Protein AF-K0F7D2-F1 (afdb_monomer_lite)

Structure (mmCIF, N/CA/C/O backbone):
data_AF-K0F7D2-F1
#
_entry.id   AF-K0F7D2-F1
#
loop_
_atom_site.group_PDB
_atom_site.id
_atom_site.type_symbol
_atom_site.label_atom_id
_atom_site.label_alt_id
_atom_site.label_comp_id
_atom_site.label_asym_id
_atom_site.label_entity_id
_atom_site.label_seq_id
_atom_site.pdbx_PDB_ins_code
_atom_site.Cartn_x
_atom_site.Cartn_y
_atom_site.Cartn_z
_atom_site.occupancy
_atom_site.B_iso_or_equiv
_atom_site.auth_seq_id
_atom_site.auth_comp_id
_atom_site.auth_asym_id
_atom_site.auth_atom_id
_atom_site.pdbx_PDB_model_num
ATOM 1 N N . MET A 1 1 ? 16.247 -2.452 -35.187 1.00 58.56 1 MET A N 1
ATOM 2 C CA . MET A 1 1 ? 15.301 -3.563 -34.977 1.00 58.56 1 MET A CA 1
ATOM 3 C C . MET A 1 1 ? 15.734 -4.666 -35.923 1.00 58.56 1 MET A C 1
ATOM 5 O O . MET A 1 1 ? 15.647 -4.463 -37.127 1.00 58.56 1 MET A O 1
ATOM 9 N N . ILE A 1 2 ? 16.333 -5.736 -35.402 1.00 62.03 2 ILE A N 1
ATOM 10 C CA . ILE A 1 2 ? 16.759 -6.894 -36.198 1.00 62.03 2 ILE A CA 1
ATOM 11 C C . ILE A 1 2 ? 15.809 -8.028 -35.835 1.00 62.03 2 ILE A C 1
ATOM 13 O O . ILE A 1 2 ? 15.741 -8.419 -34.675 1.00 62.03 2 ILE A O 1
ATOM 17 N N . THR A 1 3 ? 15.028 -8.508 -36.796 1.00 57.94 3 THR A N 1
ATOM 18 C CA . THR A 1 3 ? 14.141 -9.654 -36.580 1.00 57.94 3 THR A CA 1
ATOM 19 C C . THR A 1 3 ? 14.919 -10.922 -36.918 1.00 57.94 3 THR A C 1
ATOM 21 O O . THR A 1 3 ? 15.292 -11.129 -38.071 1.00 57.94 3 THR A O 1
ATOM 24 N N . GLY A 1 4 ? 15.219 -11.733 -35.907 1.00 64.25 4 GLY A N 1
ATOM 25 C CA . GLY A 1 4 ? 15.845 -13.040 -36.053 1.00 64.25 4 GLY A CA 1
ATOM 26 C C . GLY A 1 4 ? 14.909 -14.058 -36.719 1.00 64.25 4 GLY A C 1
ATOM 27 O O . GLY A 1 4 ? 13.697 -13.831 -36.792 1.00 64.25 4 GLY A O 1
ATOM 28 N N . PRO A 1 5 ? 15.452 -15.193 -37.194 1.00 70.94 5 PRO A N 1
ATOM 29 C CA . PRO A 1 5 ? 14.708 -16.188 -37.974 1.00 70.94 5 PRO A CA 1
ATOM 30 C C . PRO A 1 5 ? 13.501 -16.789 -37.232 1.00 70.94 5 PRO A C 1
ATOM 32 O O . PRO A 1 5 ? 12.550 -17.217 -37.879 1.00 70.94 5 PRO A O 1
ATOM 35 N N . ASP A 1 6 ? 13.489 -16.725 -35.898 1.00 80.94 6 ASP A N 1
ATOM 36 C CA . ASP A 1 6 ? 12.403 -17.232 -35.047 1.00 80.94 6 ASP A CA 1
ATOM 37 C C . ASP A 1 6 ? 11.344 -16.163 -34.702 1.00 80.94 6 ASP A C 1
ATOM 39 O O . ASP A 1 6 ? 10.505 -16.359 -33.824 1.00 80.94 6 ASP A O 1
ATOM 43 N N . GLY A 1 7 ? 11.400 -14.987 -35.337 1.00 73.25 7 GLY A N 1
ATOM 44 C CA . GLY A 1 7 ? 10.537 -13.845 -35.012 1.00 73.25 7 GLY A CA 1
ATOM 45 C C . GLY A 1 7 ? 10.988 -13.045 -33.784 1.00 73.25 7 GLY A C 1
ATOM 46 O O . GLY A 1 7 ? 10.325 -12.079 -33.405 1.00 73.25 7 GLY A O 1
ATOM 47 N N . ALA A 1 8 ? 12.124 -13.402 -33.176 1.00 64.44 8 ALA A N 1
ATOM 48 C CA . ALA A 1 8 ? 12.722 -12.635 -32.090 1.00 64.44 8 ALA A CA 1
ATOM 49 C C . ALA A 1 8 ? 13.164 -11.257 -32.600 1.00 64.44 8 ALA A C 1
ATOM 51 O O . ALA A 1 8 ? 13.939 -11.158 -33.547 1.00 64.44 8 ALA A O 1
ATOM 52 N N . VAL A 1 9 ? 12.671 -10.185 -31.985 1.00 69.56 9 VAL A N 1
ATOM 53 C CA . VAL A 1 9 ? 13.058 -8.821 -32.344 1.00 69.56 9 VAL A CA 1
ATOM 54 C C . VAL A 1 9 ? 14.139 -8.329 -31.392 1.00 69.56 9 VAL A C 1
ATOM 56 O O . VAL A 1 9 ? 13.867 -8.043 -30.228 1.00 69.56 9 VAL A O 1
ATOM 59 N N . GLU A 1 10 ? 15.355 -8.168 -31.902 1.00 70.25 10 GLU A N 1
ATOM 60 C CA . GLU A 1 10 ? 16.447 -7.537 -31.173 1.00 70.25 10 GLU A CA 1
ATOM 61 C C . GLU A 1 10 ? 16.410 -6.017 -31.376 1.00 70.25 10 GLU A C 1
ATOM 63 O O . GLU A 1 10 ? 16.490 -5.476 -32.492 1.00 70.25 10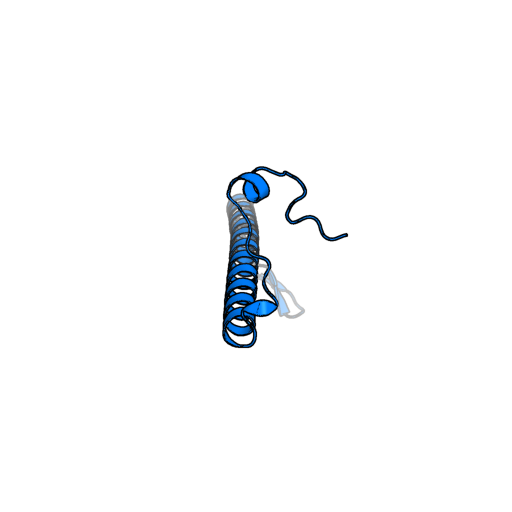 GLU A O 1
ATOM 68 N N . VAL A 1 11 ? 16.255 -5.307 -30.259 1.00 76.75 11 VAL A N 1
ATOM 69 C CA . VAL A 1 11 ? 16.327 -3.849 -30.193 1.00 76.75 11 VAL A CA 1
ATOM 70 C C . VAL A 1 11 ? 17.721 -3.484 -29.702 1.00 76.75 11 VAL A C 1
ATOM 72 O O . VAL A 1 11 ? 18.061 -3.707 -28.544 1.00 76.75 11 VAL A O 1
ATOM 75 N N . ILE A 1 12 ? 18.533 -2.929 -30.601 1.00 77.12 12 ILE A N 1
ATOM 76 C CA . ILE A 1 12 ? 19.850 -2.398 -30.257 1.00 77.12 12 ILE A CA 1
ATOM 77 C C . ILE A 1 12 ? 19.637 -0.989 -29.710 1.00 77.12 12 ILE A C 1
ATOM 79 O O . ILE A 1 12 ? 19.213 -0.097 -30.443 1.00 77.12 12 ILE A O 1
ATOM 83 N N . VAL A 1 13 ? 19.920 -0.817 -28.425 1.00 79.38 13 VAL A N 1
ATOM 84 C CA . VAL A 1 13 ? 19.969 0.474 -27.730 1.00 79.38 13 VAL A CA 1
ATOM 85 C C . VAL A 1 13 ? 21.399 0.738 -27.283 1.00 79.38 13 VAL A C 1
ATOM 87 O O . VAL A 1 13 ? 22.176 -0.204 -27.091 1.00 79.38 13 VAL A O 1
ATOM 90 N N . SER A 1 14 ? 21.769 2.004 -27.106 1.00 86.62 14 SER A N 1
ATOM 91 C CA . SER A 1 14 ? 23.057 2.306 -26.486 1.00 86.62 14 SER A CA 1
ATOM 92 C C . SER A 1 14 ? 23.083 1.792 -25.041 1.00 86.62 14 SER A C 1
ATOM 94 O O . SER A 1 14 ? 22.058 1.729 -24.356 1.00 86.62 14 SER A O 1
ATOM 96 N N . LEU A 1 15 ? 24.272 1.435 -24.545 1.00 89.44 15 LEU A N 1
ATOM 97 C CA . LEU A 1 15 ? 24.429 0.991 -23.157 1.00 89.44 15 LEU A CA 1
ATOM 98 C C . LEU A 1 15 ? 23.928 2.053 -22.163 1.00 89.44 15 LEU A C 1
ATOM 100 O O . LEU A 1 15 ? 23.328 1.703 -21.150 1.00 89.44 15 LEU A O 1
ATOM 104 N N . ALA A 1 16 ? 24.146 3.335 -22.471 1.00 92.19 16 ALA A N 1
ATOM 105 C CA . ALA A 1 16 ? 23.696 4.453 -21.649 1.00 92.19 16 ALA A CA 1
ATOM 106 C C . ALA A 1 16 ? 22.162 4.527 -21.569 1.00 92.19 16 ALA A C 1
ATOM 108 O O . ALA A 1 16 ? 21.617 4.595 -20.469 1.00 92.19 16 ALA A O 1
ATOM 109 N N . GLU A 1 17 ? 21.463 4.428 -22.705 1.00 91.06 17 GLU A N 1
ATOM 110 C CA . GLU A 1 17 ? 19.992 4.409 -22.739 1.00 91.06 17 GLU A CA 1
ATOM 111 C C . GLU A 1 17 ? 19.429 3.210 -21.969 1.00 91.06 17 GLU A C 1
ATOM 113 O O . GLU A 1 17 ? 18.488 3.357 -21.190 1.00 91.06 17 GLU A O 1
ATOM 118 N N . TYR A 1 18 ? 20.029 2.025 -22.128 1.00 91.12 18 TYR A N 1
ATOM 119 C CA . TYR A 1 18 ? 19.611 0.840 -21.379 1.00 91.12 18 TYR A CA 1
ATOM 120 C C . TYR A 1 18 ? 19.781 1.021 -19.864 1.00 91.12 18 TYR A C 1
ATOM 122 O O . TYR A 1 18 ? 18.894 0.662 -19.086 1.00 91.12 18 TYR A O 1
ATOM 130 N N . GLN A 1 19 ? 20.913 1.582 -19.431 1.00 93.94 19 GLN A N 1
ATOM 131 C CA . GLN A 1 19 ? 21.177 1.836 -18.015 1.00 93.94 19 GLN A CA 1
ATOM 132 C C . GLN A 1 19 ? 20.209 2.866 -17.430 1.00 93.94 19 GLN A C 1
ATOM 134 O O . GLN A 1 19 ? 19.695 2.649 -16.332 1.00 93.94 19 GLN A O 1
ATOM 139 N N . GLN A 1 20 ? 19.913 3.937 -18.170 1.00 94.25 20 GLN A N 1
ATOM 140 C CA . GLN A 1 20 ? 18.933 4.935 -17.755 1.00 94.25 20 GLN A CA 1
ATOM 141 C C . GLN A 1 20 ? 17.536 4.317 -17.615 1.00 94.25 20 GLN A C 1
ATOM 143 O O . GLN A 1 20 ? 16.913 4.454 -16.563 1.00 94.25 20 GLN A O 1
ATOM 148 N N . LEU A 1 21 ? 17.078 3.557 -18.614 1.00 93.25 21 LEU A N 1
ATOM 149 C CA . LEU A 1 21 ? 15.771 2.895 -18.569 1.00 93.25 21 LEU A CA 1
ATOM 150 C C . LEU A 1 21 ? 15.667 1.917 -17.389 1.00 93.25 21 LEU A C 1
ATOM 152 O O . LEU A 1 21 ? 14.628 1.818 -16.733 1.00 93.25 21 LEU A O 1
ATOM 156 N N . LYS A 1 22 ? 16.753 1.195 -17.090 1.00 94.69 22 LYS A N 1
ATOM 157 C CA . LYS A 1 22 ? 16.813 0.305 -15.928 1.00 94.69 22 LYS A CA 1
ATOM 158 C C . LYS A 1 22 ? 16.650 1.085 -14.618 1.00 94.69 22 LYS A C 1
ATOM 160 O O . LYS A 1 22 ? 15.868 0.651 -13.772 1.00 94.69 22 LYS A O 1
ATOM 165 N N . ALA A 1 23 ? 17.343 2.213 -14.468 1.00 95.50 23 ALA A N 1
ATOM 166 C CA . ALA A 1 23 ? 17.255 3.058 -13.278 1.00 95.50 23 ALA A CA 1
ATOM 167 C C . ALA A 1 23 ? 15.850 3.662 -13.102 1.00 95.50 23 ALA A C 1
ATOM 169 O O . ALA A 1 23 ? 15.280 3.588 -12.015 1.00 95.50 23 ALA A O 1
ATOM 170 N N . GLU A 1 24 ? 15.245 4.174 -14.176 1.00 95.12 24 GLU A N 1
ATOM 171 C CA . GLU A 1 24 ? 13.874 4.704 -14.154 1.00 95.12 24 GLU A CA 1
ATOM 172 C C . GLU A 1 24 ? 12.849 3.625 -13.772 1.00 95.12 24 GLU A C 1
ATOM 174 O O . GLU A 1 24 ? 11.923 3.876 -12.998 1.00 95.12 24 GLU A O 1
ATOM 179 N N . ARG A 1 25 ? 13.038 2.387 -14.248 1.00 95.38 25 ARG A N 1
ATOM 180 C CA . ARG A 1 25 ? 12.188 1.252 -13.867 1.00 95.38 25 ARG A CA 1
ATOM 181 C C . ARG A 1 25 ? 12.321 0.907 -12.383 1.00 95.38 25 ARG A C 1
ATOM 183 O O . ARG A 1 25 ? 11.318 0.619 -11.730 1.00 95.38 25 ARG A O 1
ATOM 190 N N . GLU A 1 26 ? 13.540 0.898 -11.849 1.00 96.06 26 GLU A N 1
ATOM 191 C CA . GLU A 1 26 ? 13.781 0.652 -10.421 1.00 96.06 26 GLU A CA 1
ATOM 192 C C . GLU A 1 26 ? 13.137 1.739 -9.550 1.00 96.06 26 GLU A C 1
ATOM 194 O O . GLU A 1 26 ? 12.479 1.414 -8.557 1.00 96.06 26 GLU A O 1
ATOM 199 N N . GL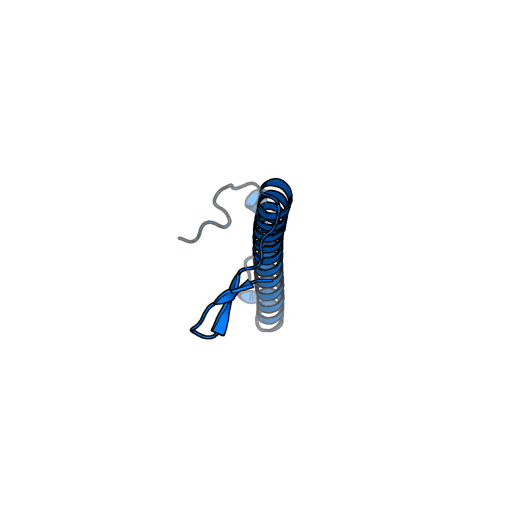U A 1 27 ? 13.227 3.002 -9.968 1.00 95.31 27 GLU A N 1
ATOM 200 C CA . GLU A 1 27 ? 12.575 4.117 -9.283 1.00 95.31 27 GLU A CA 1
ATOM 201 C C . GLU A 1 27 ? 11.045 4.009 -9.337 1.00 95.31 27 GLU A C 1
ATOM 203 O O . GLU A 1 27 ? 10.372 4.161 -8.315 1.00 95.31 27 GLU A O 1
ATOM 208 N N . LEU A 1 28 ? 10.472 3.628 -10.482 1.00 95.69 28 LEU A N 1
ATOM 209 C CA . LEU A 1 28 ? 9.034 3.375 -10.591 1.00 95.69 28 LEU A CA 1
ATOM 210 C C . LEU A 1 28 ? 8.577 2.245 -9.654 1.00 95.69 28 LEU A C 1
ATOM 212 O O . LEU A 1 28 ? 7.531 2.353 -9.011 1.00 95.69 28 LEU A O 1
ATOM 216 N N . HIS A 1 29 ? 9.356 1.166 -9.535 1.00 95.38 29 HIS A N 1
ATOM 217 C CA . HIS A 1 29 ? 9.068 0.095 -8.577 1.00 95.38 29 HIS A CA 1
ATOM 218 C C . HIS A 1 29 ? 9.183 0.559 -7.121 1.00 95.38 29 HIS A C 1
ATOM 220 O O . HIS A 1 29 ? 8.431 0.087 -6.266 1.00 95.38 29 HIS A O 1
ATOM 226 N N . ARG A 1 30 ? 10.110 1.472 -6.810 1.00 95.38 30 ARG A N 1
ATOM 227 C CA . ARG A 1 30 ? 10.208 2.089 -5.482 1.00 95.38 30 ARG A CA 1
ATOM 228 C C . ARG A 1 30 ? 8.957 2.914 -5.176 1.00 95.38 30 ARG A C 1
ATOM 230 O O . ARG A 1 30 ? 8.349 2.700 -4.131 1.00 95.38 30 ARG A O 1
ATOM 237 N N . LEU A 1 31 ? 8.545 3.779 -6.103 1.00 94.75 31 LEU A N 1
ATOM 238 C CA . LEU A 1 31 ? 7.364 4.633 -5.959 1.00 94.75 31 LEU A CA 1
ATOM 239 C C . LEU A 1 31 ? 6.072 3.820 -5.821 1.00 94.75 31 LEU A C 1
ATOM 241 O O . LEU A 1 31 ? 5.262 4.122 -4.952 1.00 94.75 31 LEU A O 1
ATOM 245 N N . ARG A 1 32 ? 5.898 2.746 -6.605 1.00 94.25 32 ARG A N 1
ATOM 246 C CA . ARG A 1 32 ? 4.732 1.852 -6.464 1.00 94.25 32 ARG A CA 1
ATOM 247 C C . ARG A 1 32 ? 4.660 1.194 -5.091 1.00 94.25 32 ARG A C 1
ATOM 249 O O . ARG A 1 32 ? 3.599 1.191 -4.488 1.00 94.25 32 ARG A O 1
ATOM 256 N N . ARG A 1 33 ? 5.781 0.695 -4.561 1.00 94.38 33 ARG A N 1
ATOM 257 C CA . ARG A 1 33 ? 5.811 0.111 -3.207 1.00 94.38 33 ARG A CA 1
ATOM 258 C C . ARG A 1 33 ? 5.487 1.142 -2.126 1.00 94.38 33 ARG A C 1
ATOM 260 O O . ARG A 1 33 ? 4.858 0.815 -1.123 1.00 94.38 33 ARG A O 1
ATOM 267 N N . GLU A 1 34 ? 5.925 2.383 -2.313 1.00 94.00 34 GLU A N 1
ATOM 268 C CA . GLU A 1 34 ? 5.584 3.483 -1.412 1.00 94.00 34 GLU A CA 1
ATOM 269 C C . GLU A 1 34 ? 4.083 3.805 -1.457 1.00 94.00 34 GLU A C 1
ATOM 271 O O . GLU A 1 34 ? 3.460 3.961 -0.406 1.00 94.00 34 GLU A O 1
ATOM 276 N N . ASP A 1 35 ? 3.492 3.840 -2.651 1.00 93.38 35 ASP A N 1
ATOM 277 C CA . ASP A 1 35 ? 2.057 4.057 -2.850 1.00 93.38 35 ASP A CA 1
ATOM 278 C C . ASP A 1 35 ? 1.204 2.910 -2.285 1.00 93.38 35 ASP A C 1
ATOM 280 O O . ASP A 1 35 ? 0.242 3.152 -1.555 1.00 93.38 35 ASP A O 1
ATOM 284 N N . GLU A 1 36 ? 1.607 1.656 -2.505 1.00 93.56 36 GLU A N 1
ATOM 285 C CA . GLU A 1 36 ? 0.981 0.471 -1.904 1.00 93.56 36 GLU A CA 1
ATOM 286 C C . GLU A 1 36 ? 1.014 0.543 -0.372 1.00 93.56 36 GLU A C 1
ATOM 288 O O . GLU A 1 36 ? 0.003 0.295 0.289 1.00 93.56 36 GLU A O 1
ATOM 293 N N . ARG A 1 37 ? 2.148 0.958 0.212 1.00 91.88 37 ARG A N 1
ATOM 294 C CA . ARG A 1 37 ? 2.275 1.147 1.663 1.00 91.88 37 ARG A CA 1
ATOM 295 C C . ARG A 1 37 ? 1.350 2.251 2.176 1.00 91.88 37 ARG A C 1
ATOM 297 O O . ARG A 1 37 ? 0.689 2.059 3.195 1.00 91.88 37 ARG A O 1
ATOM 304 N N . ARG A 1 38 ? 1.290 3.400 1.496 1.00 90.38 38 ARG A N 1
ATOM 305 C CA . ARG A 1 38 ? 0.376 4.501 1.856 1.00 90.38 38 ARG A CA 1
ATOM 306 C C . ARG A 1 38 ? -1.084 4.062 1.755 1.00 90.38 38 ARG A C 1
ATOM 308 O O . ARG A 1 38 ? -1.868 4.341 2.660 1.00 90.38 38 ARG A O 1
ATOM 315 N N . THR A 1 39 ? -1.429 3.324 0.704 1.00 91.88 39 THR A N 1
ATOM 316 C CA . THR A 1 39 ? -2.767 2.760 0.504 1.00 91.88 39 THR A CA 1
ATOM 317 C C . THR A 1 39 ? -3.134 1.789 1.624 1.00 91.88 39 THR A C 1
ATOM 319 O O . THR A 1 39 ? -4.228 1.894 2.177 1.00 91.88 39 THR A O 1
ATOM 322 N N . ALA A 1 40 ? -2.219 0.903 2.029 1.00 90.69 40 ALA A N 1
ATOM 323 C CA . ALA A 1 40 ? -2.445 -0.018 3.142 1.00 90.69 40 ALA A CA 1
ATOM 324 C C . ALA A 1 40 ? -2.725 0.724 4.462 1.00 90.69 40 ALA A C 1
ATOM 326 O O . ALA A 1 40 ? -3.671 0.380 5.168 1.00 90.69 40 ALA A O 1
ATOM 327 N N . ILE A 1 41 ? -1.970 1.788 4.761 1.00 90.62 41 ILE A N 1
ATOM 328 C CA . ILE A 1 41 ? -2.206 2.637 5.942 1.00 90.62 41 ILE A CA 1
ATOM 329 C C . ILE A 1 41 ? -3.588 3.307 5.863 1.00 90.62 41 ILE A C 1
ATOM 331 O O . ILE A 1 41 ? -4.335 3.311 6.840 1.00 90.62 41 ILE A O 1
ATOM 335 N N . ALA A 1 42 ? -3.964 3.842 4.699 1.00 91.31 42 ALA A N 1
ATOM 336 C CA . ALA A 1 42 ? -5.267 4.478 4.506 1.00 91.31 42 ALA A CA 1
ATOM 337 C C . ALA A 1 42 ? -6.444 3.491 4.639 1.00 91.31 42 ALA A C 1
ATOM 339 O O . ALA A 1 42 ? -7.535 3.879 5.063 1.00 91.31 42 ALA A O 1
ATOM 340 N N . VAL A 1 43 ? -6.250 2.222 4.269 1.00 92.94 43 VAL A N 1
ATOM 341 C CA . VAL A 1 43 ? -7.229 1.150 4.508 1.00 92.94 43 VAL A CA 1
ATOM 342 C C . VAL A 1 43 ? -7.341 0.859 6.003 1.00 92.94 43 VAL A C 1
ATOM 344 O O . VAL A 1 43 ? -8.441 0.959 6.537 1.00 92.94 43 VAL A O 1
ATOM 347 N N . GLN A 1 44 ? -6.220 0.627 6.694 1.00 90.56 44 GLN A N 1
ATOM 348 C CA . GLN A 1 44 ? -6.211 0.365 8.140 1.00 90.56 44 GLN A CA 1
ATOM 349 C C . GLN A 1 44 ? -6.867 1.491 8.948 1.00 90.56 44 GLN A C 1
ATOM 351 O O . GLN A 1 44 ? -7.617 1.229 9.883 1.00 90.56 44 GLN A O 1
ATOM 356 N N . PHE A 1 45 ? -6.629 2.750 8.575 1.00 91.00 45 PHE A N 1
ATOM 357 C CA . PHE A 1 45 ? -7.245 3.889 9.253 1.00 91.00 45 PHE A CA 1
ATOM 358 C C . PHE A 1 45 ? -8.767 3.921 9.066 1.00 91.00 45 PHE A C 1
ATOM 360 O O . PHE A 1 45 ? -9.502 4.142 10.026 1.00 91.00 45 PHE A O 1
ATOM 367 N N . ARG A 1 46 ? -9.256 3.654 7.847 1.00 92.25 46 ARG A N 1
ATOM 368 C CA . ARG A 1 46 ? -10.701 3.564 7.578 1.00 9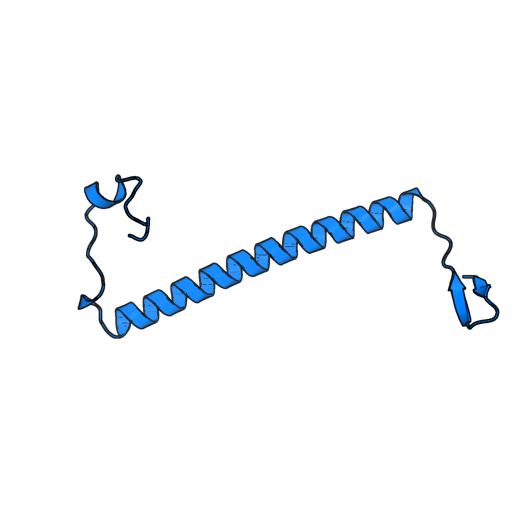2.25 46 ARG A CA 1
ATOM 369 C C . ARG A 1 46 ? -11.352 2.411 8.334 1.00 92.25 46 ARG A C 1
ATOM 371 O O . ARG A 1 46 ? -12.433 2.595 8.882 1.00 92.25 46 ARG A O 1
ATOM 378 N N . GLU A 1 47 ? -10.693 1.258 8.393 1.00 93.06 47 GLU A N 1
ATOM 379 C CA . GLU A 1 47 ? -11.159 0.114 9.183 1.00 93.06 47 GLU A CA 1
ATOM 380 C C . GLU A 1 47 ? -11.207 0.446 10.679 1.00 93.06 47 GLU A C 1
ATOM 382 O O . GLU A 1 47 ? -12.200 0.146 11.337 1.00 93.06 47 GLU A O 1
ATOM 387 N N . GLY A 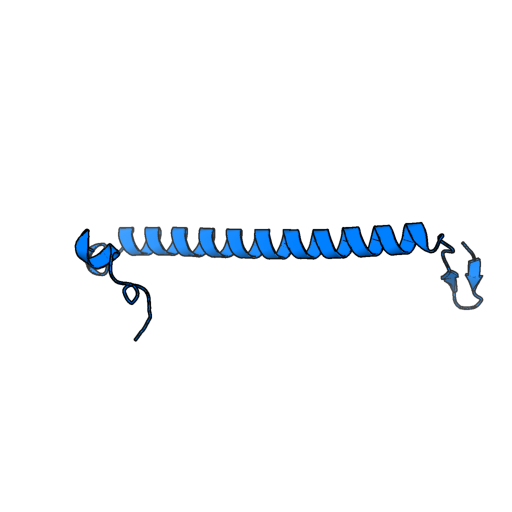1 48 ? -10.185 1.129 11.204 1.00 90.12 48 GLY A N 1
ATOM 388 C CA . GLY A 1 48 ? -10.151 1.588 12.593 1.00 90.12 48 GLY A CA 1
ATOM 389 C C . GLY A 1 48 ? -11.269 2.579 12.928 1.00 90.12 48 GLY A C 1
ATOM 390 O O . GLY A 1 48 ? -11.901 2.444 13.971 1.00 90.12 48 GLY A O 1
ATOM 391 N N . ILE A 1 49 ? -11.568 3.530 12.032 1.00 90.88 49 ILE A N 1
ATOM 392 C CA . ILE A 1 49 ? -12.709 4.447 12.200 1.00 90.88 49 ILE A CA 1
ATOM 393 C C . ILE A 1 49 ? -14.026 3.672 12.216 1.00 90.88 49 ILE A C 1
ATOM 395 O O . ILE A 1 49 ? -14.830 3.876 13.118 1.00 90.88 49 ILE A O 1
ATOM 399 N N . ALA A 1 50 ? -14.238 2.761 11.264 1.00 93.81 50 ALA A N 1
ATOM 400 C CA . ALA A 1 50 ? -15.469 1.976 11.208 1.00 93.81 50 ALA A CA 1
ATOM 401 C C . ALA A 1 50 ? -15.661 1.115 12.470 1.00 93.81 50 ALA A C 1
ATOM 403 O O . ALA A 1 50 ? -16.775 0.996 12.976 1.00 93.81 50 ALA A O 1
ATOM 404 N N . GLN A 1 51 ? -14.578 0.547 13.009 1.00 91.38 51 GLN A N 1
ATOM 405 C CA . GLN A 1 51 ? -14.607 -0.175 14.283 1.00 91.38 51 GLN A CA 1
ATOM 406 C C . GLN A 1 51 ? -14.943 0.753 15.456 1.00 91.38 51 GLN A C 1
ATOM 408 O O . GLN A 1 51 ? -15.760 0.383 16.293 1.00 91.38 51 GLN A O 1
ATOM 413 N N . TYR A 1 52 ? -14.359 1.954 15.502 1.00 90.06 52 TYR A N 1
ATOM 414 C CA . TYR A 1 52 ? -14.652 2.940 16.544 1.00 90.06 52 TYR A CA 1
ATOM 415 C C . TYR A 1 52 ? -16.109 3.403 16.504 1.00 90.06 52 TYR A C 1
ATOM 417 O O . TYR A 1 52 ? -16.739 3.524 17.546 1.00 90.06 52 TYR A O 1
ATOM 425 N N . GLU A 1 53 ? -16.667 3.630 15.314 1.00 92.56 53 GLU A N 1
ATOM 426 C CA . GLU A 1 53 ? -18.079 3.991 15.155 1.00 92.56 53 GLU A CA 1
ATOM 427 C C . GLU A 1 53 ? -19.023 2.853 15.573 1.00 92.56 53 GLU A C 1
ATOM 429 O O . GLU A 1 53 ? -20.098 3.120 16.111 1.00 92.56 53 GLU A O 1
ATOM 434 N N . ALA A 1 54 ? -18.630 1.593 15.351 1.00 94.06 54 ALA A N 1
ATOM 435 C CA . ALA A 1 54 ? -19.428 0.423 15.712 1.00 94.06 54 ALA A CA 1
ATOM 436 C C . ALA A 1 54 ? -19.398 0.111 17.219 1.00 94.06 54 ALA A C 1
ATOM 438 O O . ALA A 1 54 ? -20.436 -0.217 17.794 1.00 94.06 54 ALA A O 1
ATOM 439 N N . ASP A 1 55 ? -18.228 0.209 17.854 1.00 92.75 55 ASP A N 1
ATOM 440 C CA . ASP A 1 55 ? -18.054 0.017 19.295 1.00 92.75 55 ASP A CA 1
ATOM 441 C C . ASP A 1 55 ? -16.968 0.958 19.847 1.00 92.75 55 ASP A C 1
ATOM 443 O O . ASP A 1 55 ? -15.796 0.591 19.960 1.00 92.75 55 ASP A O 1
ATOM 447 N N . PRO A 1 56 ? -17.342 2.177 20.266 1.00 89.81 56 PRO A N 1
ATOM 448 C CA . PRO A 1 56 ? -16.390 3.106 20.860 1.00 89.81 56 PRO A CA 1
ATOM 449 C C . PRO A 1 56 ? -15.768 2.577 22.158 1.00 89.81 56 PRO A C 1
ATOM 451 O O . PRO A 1 56 ? -14.679 3.006 22.536 1.00 89.81 56 PRO A O 1
ATOM 454 N N . THR A 1 57 ? -16.450 1.668 22.865 1.00 89.00 57 THR A N 1
ATOM 455 C CA . THR A 1 57 ? -16.000 1.166 24.170 1.00 89.00 57 THR A CA 1
ATOM 456 C C . THR A 1 57 ? -14.908 0.110 24.058 1.00 89.00 57 THR A C 1
ATOM 458 O O . THR A 1 57 ? -14.158 -0.083 25.016 1.00 89.00 57 THR A O 1
ATOM 461 N N . SER A 1 58 ? -14.745 -0.515 22.885 1.00 84.38 58 SER A N 1
ATOM 462 C CA . SER A 1 58 ? -13.617 -1.412 22.620 1.00 84.38 58 SER A CA 1
ATOM 463 C C . SER A 1 58 ? -12.287 -0.670 22.469 1.00 84.38 58 SER A C 1
ATOM 465 O O . SER A 1 58 ? -11.226 -1.294 22.510 1.00 84.38 58 SER A O 1
ATOM 467 N N . PHE A 1 59 ? -12.314 0.654 22.279 1.00 84.12 59 PHE A N 1
ATOM 468 C CA . PHE A 1 59 ? -11.112 1.469 22.141 1.00 84.12 59 PHE A CA 1
ATOM 469 C C . PHE A 1 59 ? -10.631 1.956 23.503 1.00 84.12 59 PHE A C 1
ATOM 471 O O . PHE A 1 59 ? -11.355 2.598 24.264 1.00 84.12 59 PHE A O 1
ATOM 478 N N . ARG A 1 60 ? -9.357 1.691 23.803 1.00 82.38 60 ARG A N 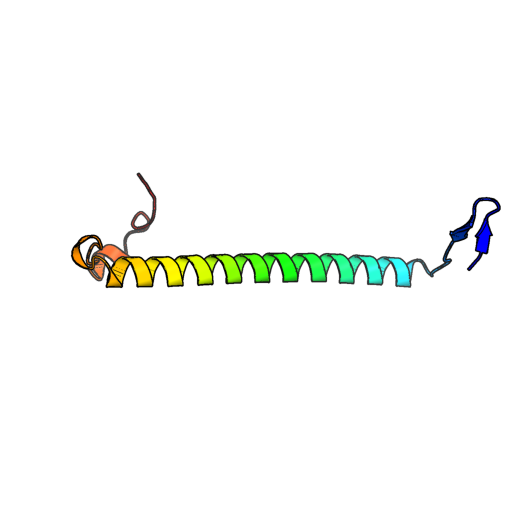1
ATOM 479 C CA . ARG A 1 60 ? -8.711 2.241 24.992 1.00 82.38 60 ARG A CA 1
ATOM 480 C C . ARG A 1 60 ? -8.487 3.741 24.804 1.00 82.38 60 ARG A C 1
ATOM 482 O O . ARG A 1 60 ? -7.815 4.159 23.864 1.00 82.38 60 ARG A O 1
ATOM 489 N N . THR A 1 61 ? -8.962 4.540 25.753 1.00 83.69 61 THR A N 1
ATOM 490 C CA . THR A 1 61 ? -8.542 5.939 25.879 1.00 83.69 61 THR A CA 1
ATOM 491 C C . THR A 1 61 ? -7.097 5.984 26.359 1.00 83.69 61 THR A C 1
ATOM 493 O O . THR A 1 61 ? -6.777 5.450 27.421 1.00 83.69 61 THR A O 1
ATOM 496 N N . LEU A 1 62 ? -6.231 6.617 25.575 1.00 85.12 62 LEU A N 1
ATOM 497 C CA . LEU A 1 62 ? -4.830 6.828 25.920 1.00 85.12 62 LEU A CA 1
ATOM 498 C C . LEU A 1 62 ? -4.655 8.211 26.540 1.00 85.12 62 LEU A C 1
ATOM 500 O O . LEU A 1 62 ? -5.167 9.200 26.008 1.00 85.12 62 LEU A O 1
ATOM 504 N N . THR A 1 63 ? -3.936 8.291 27.658 1.00 86.44 63 THR A N 1
ATOM 505 C CA . THR A 1 63 ? -3.540 9.586 28.222 1.00 86.44 63 THR A CA 1
ATOM 506 C C . THR A 1 63 ? -2.328 10.152 27.484 1.00 86.44 63 THR A C 1
ATOM 508 O O . THR A 1 63 ? -1.691 9.492 26.660 1.00 86.44 63 THR A O 1
ATOM 511 N N . ARG A 1 64 ? -1.973 11.406 27.779 1.00 88.06 64 ARG A N 1
ATOM 512 C CA . ARG A 1 64 ? -0.758 12.006 27.221 1.00 88.06 64 ARG A CA 1
ATOM 513 C C . ARG A 1 64 ? 0.500 11.269 27.685 1.00 88.06 64 ARG A C 1
ATOM 515 O O . ARG A 1 64 ? 1.450 11.174 26.916 1.00 88.06 64 ARG A O 1
ATOM 522 N N . GLU A 1 65 ? 0.501 10.763 28.914 1.00 89.94 65 GLU A N 1
ATOM 523 C CA . GLU A 1 65 ? 1.588 9.956 29.468 1.00 89.94 65 GLU A CA 1
ATOM 524 C C . GLU A 1 65 ? 1.681 8.592 28.775 1.00 89.94 65 GLU A C 1
ATOM 526 O O . GLU A 1 65 ? 2.787 8.141 28.492 1.00 89.94 65 GLU A O 1
ATOM 531 N N . ASP A 1 66 ? 0.546 7.968 28.429 1.00 87.12 66 ASP A N 1
ATOM 532 C CA . ASP A 1 66 ? 0.548 6.715 27.664 1.00 87.12 66 ASP A CA 1
ATOM 533 C C . ASP A 1 66 ? 1.281 6.886 26.323 1.00 87.12 66 ASP A C 1
ATOM 535 O O . ASP A 1 66 ? 2.113 6.054 25.972 1.00 87.12 66 ASP A O 1
ATOM 539 N N . LEU A 1 67 ? 1.046 7.999 25.613 1.00 86.12 67 LEU A N 1
ATOM 540 C CA . LEU A 1 67 ? 1.681 8.308 24.321 1.00 86.12 67 LEU A CA 1
ATOM 541 C C . LEU A 1 67 ? 3.203 8.519 24.388 1.00 86.12 67 LEU A C 1
ATOM 543 O O . LEU A 1 67 ? 3.848 8.561 23.342 1.00 86.12 67 LEU A O 1
ATOM 547 N N . GLN A 1 68 ? 3.783 8.682 25.580 1.00 89.81 68 GLN A N 1
ATOM 548 C CA . GLN A 1 68 ? 5.236 8.805 25.752 1.00 89.81 68 GLN A CA 1
ATOM 549 C C . GLN A 1 68 ? 5.933 7.454 25.920 1.00 89.81 68 GLN A C 1
ATOM 551 O O . GLN A 1 68 ? 7.163 7.401 25.924 1.00 89.81 68 GLN A O 1
ATOM 556 N N . ARG A 1 69 ? 5.174 6.368 26.079 1.00 85.81 69 ARG A N 1
ATOM 557 C CA . ARG A 1 69 ? 5.735 5.031 26.229 1.00 85.81 69 ARG A CA 1
ATOM 558 C C . ARG A 1 69 ? 6.136 4.459 24.870 1.00 85.81 69 ARG A C 1
ATOM 560 O O . ARG A 1 69 ? 5.325 4.431 23.948 1.00 85.81 69 ARG A O 1
ATOM 567 N N . GLU A 1 70 ? 7.371 3.970 24.762 1.00 85.81 70 GLU A N 1
ATOM 568 C CA . GLU A 1 70 ? 7.892 3.363 23.525 1.00 85.81 70 GLU A CA 1
ATOM 569 C C . GLU A 1 70 ? 7.166 2.060 23.154 1.00 85.81 70 GLU A C 1
ATOM 571 O O . GLU A 1 70 ? 7.025 1.758 21.974 1.00 85.81 70 GLU A O 1
ATOM 576 N N . ASP A 1 71 ? 6.643 1.335 24.147 1.00 88.31 71 ASP A N 1
ATOM 577 C CA . ASP A 1 71 ? 5.996 0.025 24.001 1.00 88.31 71 ASP A CA 1
ATOM 578 C C . ASP A 1 71 ? 4.485 0.102 23.723 1.00 88.31 71 ASP A C 1
ATOM 580 O O . ASP A 1 71 ? 3.810 -0.922 23.643 1.00 88.31 71 ASP A O 1
ATOM 584 N N . LEU A 1 72 ? 3.915 1.304 23.590 1.00 81.88 72 LEU A N 1
ATOM 585 C CA . LEU A 1 72 ? 2.462 1.489 23.600 1.00 81.88 72 LEU A CA 1
ATOM 586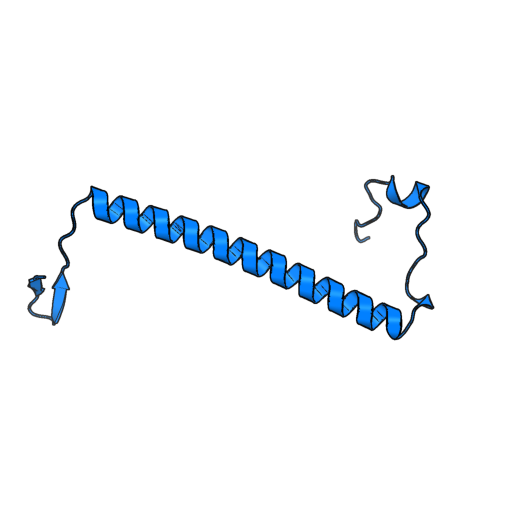 C C . LEU A 1 72 ? 1.722 0.726 22.491 1.00 81.88 72 LEU A C 1
ATOM 588 O O . LEU A 1 72 ? 0.588 0.286 22.689 1.00 81.88 72 LEU A O 1
ATOM 592 N N . PHE A 1 73 ? 2.349 0.614 21.320 1.00 81.19 73 PHE A N 1
ATOM 593 C CA . PHE A 1 73 ? 1.781 -0.039 20.140 1.00 81.19 73 PHE A CA 1
ATOM 594 C C . PHE A 1 73 ? 2.382 -1.422 19.865 1.00 81.19 73 PHE A C 1
ATOM 596 O O . PHE A 1 73 ? 1.986 -2.064 18.888 1.00 81.19 73 PHE A O 1
ATOM 603 N N . ASP A 1 74 ? 3.301 -1.893 20.709 1.00 80.38 74 ASP A N 1
ATOM 604 C CA . ASP A 1 74 ? 3.835 -3.242 20.591 1.00 80.38 74 ASP A CA 1
ATOM 605 C C . ASP A 1 74 ? 2.746 -4.232 21.021 1.00 80.38 74 ASP A C 1
ATOM 607 O O . ASP A 1 74 ? 2.187 -4.155 22.118 1.00 80.38 74 ASP A O 1
ATOM 611 N N . ARG A 1 75 ? 2.368 -5.141 20.115 1.00 58.31 75 ARG A N 1
ATOM 612 C CA . ARG A 1 75 ? 1.404 -6.198 20.447 1.00 58.31 75 ARG A CA 1
ATOM 613 C C . ARG A 1 75 ? 2.038 -7.153 21.471 1.00 58.31 75 ARG A C 1
ATOM 615 O O . ARG A 1 75 ? 3.220 -7.459 21.312 1.00 58.31 75 ARG A O 1
ATOM 622 N N . PRO A 1 76 ? 1.272 -7.624 22.474 1.00 59.28 76 PRO A N 1
ATOM 623 C CA . PRO A 1 76 ? 1.735 -8.664 23.390 1.00 59.28 76 PRO A CA 1
ATOM 624 C C . PRO A 1 76 ? 2.101 -9.963 22.661 1.00 59.28 76 PRO A C 1
ATOM 626 O O . PRO A 1 76 ? 1.557 -10.206 21.555 1.00 59.28 76 PRO A O 1
#

Radius of gyration: 25.07 Å; chains: 1; bounding box: 44×29×67 Å

Foldseek 3Di:
DDQDPVRDDDDDDDPVVVVVVVVVVVVVVVVVVVVVVVVVVVVVVVVVVVVCVVPVPVDDDADPVLVVDPCNPPDD

Organism: Nocardia brasiliensis (strain ATCC 700358 / HUJEG-1) (NCBI:txid1133849)

Secondary structure (DSSP, 8-state):
-EE-TTS-EE----HHHHHHHHHHHHHHHHHHHHHHHHHHHHHHHHHHHHHHHH-GGGSPPPPTTGGG-TTTT---

pLDDT: mean 86.17, std 10.23, range [57.94, 96.06]

Sequence (76 aa):
MITGPDGAVEVIVSLAEYQQLKAEREELHRLRREDERRTAIAVQFREGIAQYEADPTSFRTLTREDLQREDLFDRP